Protein AF-A0A6I2X8A8-F1 (afdb_monomer_lite)

Sequence (48 aa):
MTIAHPELEGIGNYEYGWSDKSEAGTNAKRGLNEDVVRDISSKKSEPQ

Radius of gyration: 19.84 Å; chains: 1; bounding box: 42×16×50 Å

Structure (mmCIF, N/CA/C/O backbone):
data_AF-A0A6I2X8A8-F1
#
_entry.id   AF-A0A6I2X8A8-F1
#
loop_
_atom_site.group_PDB
_atom_site.id
_atom_site.type_symbol
_atom_site.label_atom_id
_atom_site.label_alt_id
_atom_site.label_comp_id
_atom_site.label_asym_id
_atom_site.label_entity_id
_atom_site.label_seq_id
_atom_site.pdbx_PDB_ins_code
_atom_site.Cartn_x
_atom_site.Cartn_y
_atom_site.Cartn_z
_atom_site.occupancy
_atom_site.B_iso_or_equiv
_atom_site.auth_seq_id
_atom_site.auth_comp_id
_atom_site.auth_asym_id
_atom_site.auth_atom_id
_atom_site.pdbx_PDB_model_num
ATOM 1 N N .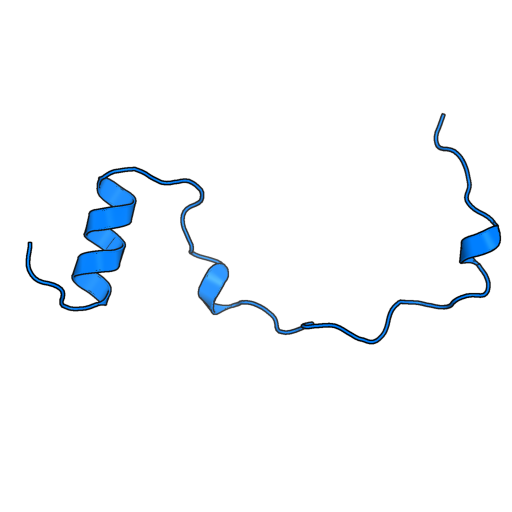 MET A 1 1 ? 4.659 5.628 -31.364 1.00 52.22 1 MET A N 1
ATOM 2 C CA . MET A 1 1 ? 6.096 5.789 -31.656 1.00 52.22 1 MET A CA 1
ATOM 3 C C . MET A 1 1 ? 6.753 6.156 -30.340 1.00 52.22 1 MET A C 1
ATOM 5 O O . MET A 1 1 ? 6.547 7.262 -29.864 1.00 52.22 1 MET A O 1
ATOM 9 N N . THR A 1 2 ? 7.368 5.192 -29.661 1.00 63.38 2 THR A N 1
ATOM 10 C CA . THR A 1 2 ? 8.076 5.433 -28.397 1.00 63.38 2 THR A CA 1
ATOM 11 C C . THR A 1 2 ? 9.426 6.055 -28.726 1.00 63.38 2 THR A C 1
ATOM 13 O O . THR A 1 2 ? 10.156 5.533 -29.565 1.00 63.38 2 THR A O 1
ATOM 16 N N . ILE A 1 3 ? 9.719 7.206 -28.125 1.00 77.44 3 ILE A N 1
ATOM 17 C CA . ILE A 1 3 ? 11.006 7.885 -28.278 1.00 77.44 3 ILE A CA 1
ATOM 18 C C . ILE A 1 3 ? 12.034 7.071 -27.490 1.00 77.44 3 ILE A C 1
ATOM 20 O O . ILE A 1 3 ? 11.817 6.768 -26.318 1.00 77.44 3 ILE A O 1
ATOM 24 N N . ALA A 1 4 ? 13.110 6.659 -28.156 1.00 78.25 4 ALA A N 1
ATOM 25 C CA . ALA A 1 4 ? 14.244 6.036 -27.491 1.00 78.25 4 ALA A CA 1
ATOM 26 C C . ALA A 1 4 ? 15.075 7.125 -26.799 1.00 78.25 4 ALA A C 1
ATOM 28 O O . ALA A 1 4 ? 15.323 8.173 -27.395 1.00 78.25 4 ALA A O 1
ATOM 29 N N . HIS A 1 5 ? 15.489 6.854 -25.563 1.00 78.19 5 HIS A N 1
ATOM 30 C CA . HIS A 1 5 ? 16.288 7.746 -24.724 1.00 78.19 5 HIS A CA 1
ATOM 31 C C . HIS A 1 5 ? 17.705 7.165 -24.564 1.00 78.19 5 HIS A C 1
ATOM 33 O O . HIS A 1 5 ? 17.983 6.500 -23.562 1.00 78.19 5 HIS A O 1
ATOM 39 N N . PRO A 1 6 ? 18.587 7.328 -25.573 1.00 83.88 6 PRO A N 1
ATOM 40 C CA . PRO A 1 6 ? 19.940 6.763 -25.560 1.00 83.88 6 PRO A CA 1
ATOM 41 C C . PRO A 1 6 ? 20.805 7.292 -24.405 1.00 83.88 6 PRO A C 1
ATOM 43 O O . PRO A 1 6 ? 21.735 6.622 -23.969 1.00 83.88 6 PRO A O 1
ATOM 46 N N . GLU A 1 7 ? 20.485 8.465 -23.857 1.00 82.19 7 GLU A N 1
ATOM 47 C CA . GLU A 1 7 ? 21.131 9.036 -22.673 1.00 82.19 7 GLU A CA 1
ATOM 48 C C . GLU A 1 7 ? 20.989 8.165 -21.414 1.00 82.19 7 GLU A C 1
ATOM 50 O O . GLU A 1 7 ? 21.775 8.311 -20.477 1.00 82.19 7 GLU A O 1
ATOM 55 N N . LEU A 1 8 ? 20.016 7.245 -21.390 1.00 79.50 8 LEU A N 1
ATOM 56 C CA . LEU A 1 8 ? 19.775 6.361 -20.253 1.00 79.50 8 LEU A CA 1
ATOM 57 C C . LEU A 1 8 ? 20.669 5.105 -20.258 1.00 79.50 8 LEU A C 1
ATOM 59 O O . LEU A 1 8 ? 20.771 4.434 -19.234 1.00 79.50 8 LEU A O 1
ATOM 63 N N . GLU A 1 9 ? 21.346 4.780 -21.368 1.00 79.06 9 GLU A N 1
ATOM 64 C CA . GLU A 1 9 ? 22.135 3.539 -21.491 1.00 79.06 9 GLU A CA 1
ATOM 65 C C . GLU A 1 9 ? 23.395 3.522 -20.602 1.00 79.06 9 GLU A C 1
ATOM 67 O O . GLU A 1 9 ? 23.866 2.453 -20.217 1.00 79.06 9 GLU A O 1
ATOM 72 N N . GLY A 1 10 ? 23.936 4.692 -20.241 1.00 75.12 10 GLY A N 1
ATOM 73 C CA . GLY A 1 10 ? 25.188 4.820 -19.477 1.00 75.12 10 GLY A CA 1
ATOM 74 C C . GLY A 1 10 ? 25.030 5.160 -17.991 1.00 75.12 10 GLY A C 1
ATOM 75 O O . GLY A 1 10 ? 26.010 5.117 -17.252 1.00 75.12 10 GLY A O 1
ATOM 76 N N . ILE A 1 11 ? 23.823 5.510 -17.546 1.00 79.25 11 ILE A N 1
ATOM 77 C CA . ILE A 1 11 ? 23.552 5.952 -16.164 1.00 79.25 11 ILE A CA 1
ATOM 78 C C . ILE A 1 11 ? 23.228 4.797 -15.204 1.00 79.25 11 ILE A C 1
ATOM 80 O O . ILE A 1 11 ? 23.097 5.025 -14.003 1.00 79.25 11 ILE A O 1
ATOM 84 N N . GLY A 1 12 ? 23.164 3.561 -15.711 1.00 74.81 12 GLY A N 1
ATOM 85 C CA . GLY A 1 12 ? 22.850 2.374 -14.916 1.00 74.81 12 GLY A CA 1
ATOM 86 C C . GLY A 1 12 ? 21.409 2.364 -14.398 1.00 74.81 12 GLY A C 1
ATOM 87 O O . GLY A 1 12 ? 20.613 3.263 -14.671 1.00 74.81 12 GLY A O 1
ATOM 88 N N . ASN A 1 13 ? 21.055 1.319 -13.648 1.00 77.12 13 ASN A N 1
ATOM 89 C CA . ASN A 1 13 ? 19.776 1.288 -12.946 1.00 77.12 13 ASN A CA 1
ATOM 90 C C . ASN A 1 13 ? 19.851 2.182 -11.705 1.00 77.12 13 ASN A C 1
ATOM 92 O O . ASN A 1 13 ? 20.895 2.313 -11.068 1.00 77.12 13 ASN A O 1
ATOM 96 N N . TYR A 1 14 ? 18.736 2.813 -11.352 1.00 70.44 14 TYR A N 1
ATOM 97 C CA . TYR A 1 14 ? 18.649 3.608 -10.135 1.00 70.44 14 TYR A CA 1
ATOM 98 C C . TYR A 1 14 ? 18.644 2.682 -8.908 1.00 70.44 14 TYR A C 1
ATOM 100 O O . TYR A 1 14 ? 17.627 2.076 -8.585 1.00 70.44 14 TYR A O 1
ATOM 108 N N . GLU A 1 15 ? 19.790 2.568 -8.237 1.00 69.19 15 GLU A N 1
ATOM 109 C CA . GLU A 1 15 ? 20.007 1.647 -7.104 1.00 69.19 15 GLU A CA 1
ATOM 110 C C . GLU A 1 15 ? 19.540 2.208 -5.744 1.00 69.19 15 GLU A C 1
ATOM 112 O O . GLU A 1 15 ? 19.535 1.502 -4.737 1.00 69.19 15 GLU A O 1
ATOM 117 N N . TYR A 1 16 ? 19.165 3.487 -5.675 1.00 71.94 16 TYR A N 1
ATOM 118 C CA . TYR A 1 16 ? 18.900 4.177 -4.410 1.00 71.94 16 TYR A CA 1
ATOM 119 C C . TYR A 1 16 ? 17.415 4.480 -4.240 1.00 71.94 16 TYR A C 1
ATOM 121 O O . TYR A 1 16 ? 16.918 5.448 -4.783 1.00 71.94 16 TYR A O 1
ATOM 129 N N . GLY A 1 17 ? 16.682 3.720 -3.434 1.00 70.06 17 GLY A N 1
ATOM 130 C CA . GLY A 1 17 ? 15.274 4.017 -3.170 1.00 70.06 17 GLY A CA 1
ATOM 131 C C . GLY A 1 17 ? 14.691 3.140 -2.075 1.00 70.06 17 GLY A C 1
ATOM 132 O O . GLY A 1 17 ? 15.321 2.183 -1.629 1.00 70.06 17 GLY A O 1
ATOM 133 N N . TRP A 1 18 ? 13.467 3.451 -1.648 1.00 67.00 18 TRP A N 1
ATOM 134 C CA . TRP A 1 18 ? 12.687 2.562 -0.788 1.00 67.00 18 TRP A CA 1
ATOM 135 C C .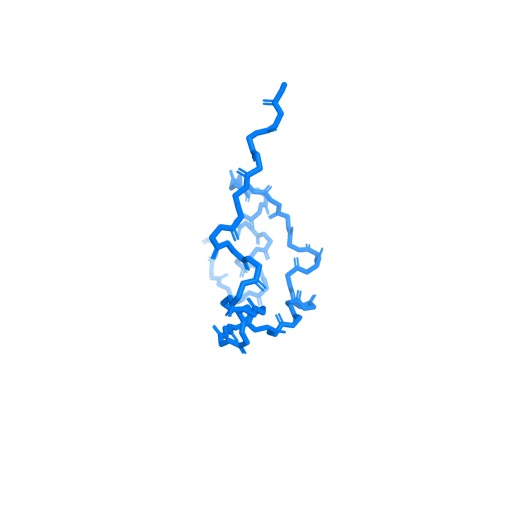 TRP A 1 18 ? 12.235 1.364 -1.634 1.00 67.00 18 TRP A C 1
ATOM 137 O O . TRP A 1 18 ? 11.138 1.362 -2.183 1.00 67.00 18 TRP A O 1
ATOM 147 N N . SER A 1 19 ? 13.111 0.368 -1.792 1.00 66.81 19 SER A N 1
ATOM 148 C CA . SER A 1 19 ? 12.805 -0.900 -2.472 1.00 66.81 19 SER A CA 1
ATOM 149 C C . SER A 1 19 ? 12.188 -1.930 -1.518 1.00 66.81 19 SER A C 1
ATOM 151 O O . SER A 1 19 ? 12.211 -3.134 -1.794 1.00 66.81 19 SER A O 1
ATOM 153 N N . ASP A 1 20 ? 11.640 -1.483 -0.387 1.00 67.69 20 ASP A N 1
ATOM 154 C CA . ASP A 1 20 ? 10.905 -2.376 0.491 1.00 67.69 20 ASP A CA 1
ATOM 155 C C . ASP A 1 20 ? 9.660 -2.869 -0.239 1.00 67.69 20 ASP A C 1
ATOM 157 O O . ASP A 1 20 ? 8.801 -2.098 -0.682 1.00 67.69 20 ASP A O 1
ATOM 161 N N . LYS A 1 21 ? 9.548 -4.195 -0.347 1.00 66.62 21 LYS A N 1
ATOM 162 C CA . LYS A 1 21 ? 8.271 -4.821 -0.669 1.00 66.62 21 LYS A CA 1
ATOM 163 C C . LYS A 1 21 ? 7.262 -4.343 0.366 1.00 66.62 21 LYS A C 1
ATOM 165 O O . LYS A 1 21 ? 7.354 -4.689 1.540 1.00 66.62 21 LYS A O 1
ATOM 170 N N . SER A 1 22 ? 6.255 -3.594 -0.071 1.00 68.00 22 SER A N 1
ATOM 171 C CA . SER A 1 22 ? 5.114 -3.284 0.785 1.00 68.00 22 SER A CA 1
ATOM 172 C C . SER A 1 22 ? 4.173 -4.490 0.846 1.00 68.00 22 SER A C 1
ATOM 174 O O . SER A 1 22 ? 3.045 -4.441 0.366 1.00 68.00 22 SER A O 1
ATOM 176 N N . GLU A 1 23 ? 4.612 -5.595 1.464 1.00 69.06 23 GLU A N 1
ATOM 177 C CA . GLU A 1 23 ? 3.724 -6.741 1.724 1.00 69.06 23 GLU A CA 1
ATOM 178 C C . GLU A 1 23 ? 2.480 -6.286 2.499 1.00 69.06 23 GLU A C 1
ATOM 180 O O . GLU A 1 23 ? 1.357 -6.664 2.161 1.00 69.06 23 GLU A O 1
ATOM 185 N N . ALA A 1 24 ? 2.673 -5.356 3.441 1.00 70.69 24 ALA A N 1
ATOM 186 C CA . ALA A 1 24 ? 1.610 -4.689 4.189 1.00 70.69 24 ALA A CA 1
ATOM 187 C C . ALA A 1 24 ? 0.595 -3.938 3.300 1.00 70.69 24 ALA A C 1
ATOM 189 O O . ALA A 1 24 ? -0.567 -3.795 3.678 1.00 70.69 24 ALA A O 1
ATOM 190 N N . GLY A 1 25 ? 1.010 -3.472 2.117 1.00 68.62 25 GLY A N 1
ATOM 191 C CA . GLY A 1 25 ? 0.165 -2.766 1.152 1.00 68.62 25 GLY A CA 1
ATOM 192 C C . GLY A 1 25 ? -0.559 -3.677 0.159 1.00 68.62 25 GLY A C 1
ATOM 193 O O . GLY A 1 25 ? -1.471 -3.215 -0.522 1.00 68.62 25 GLY A O 1
ATOM 194 N N . THR A 1 26 ? -0.206 -4.966 0.082 1.00 77.88 26 THR A N 1
ATOM 195 C CA . THR A 1 26 ? -0.735 -5.898 -0.937 1.00 77.88 26 THR A CA 1
ATOM 196 C C . THR A 1 26 ? -2.256 -6.031 -0.882 1.00 77.88 26 THR A C 1
ATOM 198 O O . THR A 1 26 ? -2.91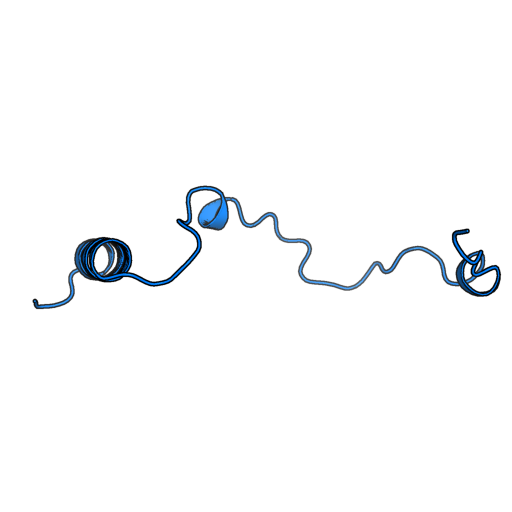5 -6.109 -1.915 1.00 77.88 26 THR A O 1
ATOM 201 N N . ASN A 1 27 ? -2.818 -5.999 0.327 1.00 76.94 27 ASN A N 1
ATOM 202 C CA . ASN A 1 27 ? -4.258 -6.117 0.563 1.00 76.94 27 ASN A CA 1
ATOM 203 C C . ASN A 1 27 ? -4.939 -4.759 0.803 1.00 76.94 27 ASN A C 1
ATOM 205 O O . ASN A 1 27 ? -6.114 -4.717 1.175 1.00 76.94 27 ASN A O 1
ATOM 209 N N . ALA A 1 28 ? -4.222 -3.644 0.635 1.00 79.69 28 ALA A N 1
ATOM 210 C CA . ALA A 1 28 ? -4.796 -2.323 0.835 1.00 79.69 28 ALA A CA 1
ATOM 211 C C . ALA A 1 28 ? -5.809 -2.018 -0.277 1.00 79.69 28 ALA A C 1
ATOM 213 O O . ALA A 1 28 ? -5.486 -2.020 -1.468 1.00 79.69 28 ALA A O 1
ATOM 214 N N . LYS A 1 29 ? -7.053 -1.727 0.115 1.00 81.19 29 LYS A N 1
ATOM 215 C CA . LYS A 1 29 ? -8.069 -1.241 -0.822 1.00 81.19 29 LYS A CA 1
ATOM 216 C C . LYS A 1 29 ? -7.641 0.124 -1.366 1.00 81.19 29 LYS A C 1
ATOM 218 O O . LYS A 1 29 ? -7.228 1.000 -0.611 1.00 81.19 29 LYS A O 1
ATOM 223 N N . ARG A 1 30 ? -7.741 0.303 -2.686 1.00 82.31 30 ARG A N 1
ATOM 224 C CA . ARG A 1 30 ? -7.471 1.587 -3.347 1.00 82.31 30 ARG A CA 1
ATOM 225 C C . ARG A 1 30 ? -8.698 2.497 -3.259 1.00 82.31 30 ARG A C 1
ATOM 227 O O . ARG A 1 30 ? -9.818 2.032 -3.449 1.00 82.31 30 ARG A O 1
ATOM 234 N N . GLY A 1 31 ? -8.459 3.794 -3.064 1.00 83.00 31 GLY A N 1
ATOM 235 C CA . GLY A 1 31 ? -9.507 4.816 -2.964 1.00 83.00 31 GLY A CA 1
ATOM 236 C C . GLY A 1 31 ? -10.014 5.034 -1.535 1.00 83.00 31 GLY A C 1
ATOM 237 O O . GLY A 1 31 ? -9.802 4.203 -0.656 1.00 83.00 31 GLY A O 1
ATOM 238 N N . LEU A 1 32 ? -10.665 6.179 -1.310 1.00 83.75 32 LEU A N 1
ATOM 239 C CA . LEU A 1 32 ? -11.258 6.554 -0.025 1.00 83.75 32 LEU A CA 1
ATOM 240 C C . LEU A 1 32 ? -12.783 6.524 -0.139 1.00 83.75 32 LEU A C 1
ATOM 242 O O . LEU A 1 32 ? -13.360 7.193 -0.993 1.00 83.75 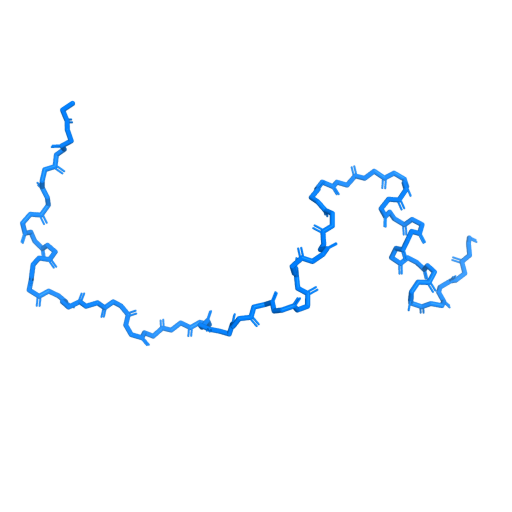32 LEU A O 1
ATOM 246 N N . ASN A 1 33 ? -13.422 5.744 0.725 1.00 89.25 33 ASN A N 1
ATOM 247 C CA . ASN A 1 33 ? -14.867 5.718 0.928 1.00 89.25 33 ASN A CA 1
ATOM 248 C C . ASN A 1 33 ? -15.163 5.376 2.398 1.00 89.25 33 ASN A C 1
ATOM 250 O O . ASN A 1 33 ? -14.245 5.041 3.151 1.00 89.25 33 ASN A O 1
ATOM 254 N N . GLU A 1 34 ? -16.428 5.463 2.817 1.00 90.94 34 GLU A N 1
ATOM 255 C CA . GLU A 1 34 ? -16.799 5.211 4.217 1.00 90.94 34 GLU A CA 1
ATOM 256 C C . GLU A 1 34 ? -16.398 3.814 4.709 1.00 90.94 34 GLU A C 1
ATOM 258 O O . GLU A 1 34 ? -15.948 3.669 5.845 1.00 90.94 34 GLU A O 1
ATOM 263 N N . ASP A 1 35 ? -16.512 2.793 3.860 1.00 88.81 35 ASP A N 1
ATOM 264 C CA . ASP A 1 35 ? -16.167 1.417 4.224 1.00 88.81 35 ASP A CA 1
ATOM 265 C C . ASP A 1 35 ? -14.666 1.259 4.494 1.00 88.81 35 ASP A C 1
ATOM 267 O O . ASP A 1 35 ? -14.269 0.568 5.431 1.00 88.81 35 ASP A O 1
ATOM 271 N N . VAL A 1 36 ? -13.820 1.9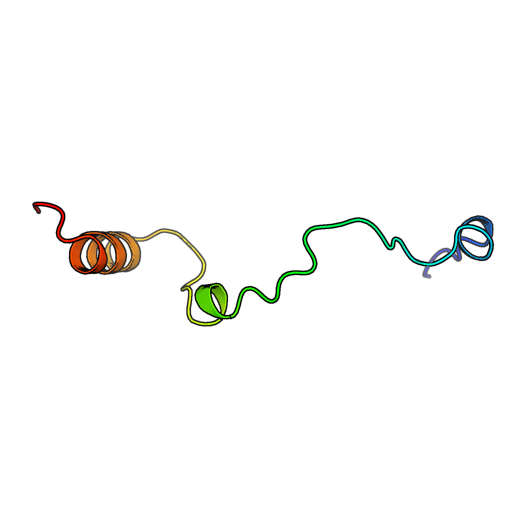23 3.699 1.00 88.56 36 VAL A N 1
ATOM 272 C CA . VAL A 1 36 ? -12.364 1.958 3.896 1.00 88.56 36 VAL A CA 1
ATOM 273 C C . VAL A 1 36 ? -12.014 2.693 5.191 1.00 88.56 36 VAL A C 1
ATOM 275 O O . VAL A 1 36 ? -11.144 2.242 5.932 1.00 88.56 36 VAL A O 1
ATOM 278 N N . VAL A 1 37 ? -12.710 3.789 5.503 1.00 89.44 37 VAL A N 1
ATOM 279 C CA . VAL A 1 37 ? -12.489 4.548 6.744 1.00 89.44 37 VAL A CA 1
ATOM 280 C C . VAL A 1 37 ? -12.871 3.720 7.975 1.00 89.44 37 VAL A C 1
ATOM 282 O O . VAL A 1 37 ? -12.073 3.626 8.908 1.00 89.44 37 VAL A O 1
ATOM 285 N N . ARG A 1 38 ? -14.035 3.055 7.969 1.00 89.31 38 ARG A N 1
ATOM 286 C CA . ARG A 1 38 ? -14.467 2.174 9.073 1.00 89.31 38 ARG A CA 1
ATOM 287 C C . ARG A 1 38 ? -13.527 0.980 9.267 1.00 89.31 38 ARG A C 1
ATOM 289 O O . ARG A 1 38 ? -13.176 0.650 10.400 1.00 89.31 38 ARG A O 1
ATOM 296 N N . ASP A 1 39 ? -13.076 0.359 8.177 1.00 87.75 39 ASP A N 1
ATOM 297 C CA . ASP A 1 39 ? -12.111 -0.748 8.223 1.00 87.75 39 ASP A CA 1
ATOM 298 C C . ASP A 1 39 ? -10.775 -0.310 8.852 1.00 87.75 39 ASP A C 1
ATOM 300 O O . ASP A 1 39 ? -10.246 -0.993 9.727 1.00 87.75 39 ASP A O 1
ATOM 304 N N . ILE A 1 40 ? -10.254 0.867 8.493 1.00 87.19 40 ILE A N 1
ATOM 305 C CA . ILE A 1 40 ? -9.023 1.405 9.093 1.00 87.19 40 ILE A CA 1
ATOM 306 C C . ILE A 1 40 ? -9.228 1.762 10.573 1.00 87.19 40 ILE A C 1
ATOM 308 O O . ILE A 1 40 ? -8.395 1.396 11.401 1.00 87.19 40 ILE A O 1
ATOM 312 N N . SER A 1 41 ? -10.331 2.433 10.912 1.00 88.00 41 SER A N 1
ATOM 313 C CA . SER A 1 41 ? -10.665 2.831 12.287 1.00 88.00 41 SER A CA 1
ATOM 314 C C . SER A 1 41 ? -10.763 1.617 13.223 1.00 88.00 41 SER A C 1
ATOM 316 O O . SER A 1 41 ? -10.138 1.596 14.285 1.00 88.00 41 SER A O 1
ATOM 318 N N . SER A 1 42 ? -11.439 0.544 12.789 1.00 88.50 42 SER A N 1
ATOM 319 C CA . SER A 1 42 ? -11.557 -0.700 13.568 1.00 88.50 42 SER A CA 1
ATOM 320 C C . SER A 1 42 ? -10.215 -1.403 13.793 1.00 88.50 42 SER A C 1
ATOM 322 O O . SER A 1 42 ? -9.942 -1.872 14.896 1.00 88.50 42 SER A O 1
ATOM 324 N N . LYS A 1 43 ? -9.331 -1.414 12.787 1.00 88.50 43 LYS A N 1
ATOM 325 C CA . LYS A 1 43 ? -7.963 -1.949 12.912 1.00 88.50 43 LYS A CA 1
ATOM 326 C C . LYS A 1 43 ? -7.091 -1.134 13.865 1.00 88.50 43 LYS A C 1
ATOM 328 O O . LYS A 1 43 ? -6.136 -1.672 14.419 1.00 88.50 43 LYS A O 1
ATOM 333 N N . LYS A 1 44 ? -7.396 0.154 14.034 1.00 87.50 44 LYS A N 1
ATOM 334 C CA . LYS A 1 44 ? -6.678 1.067 14.931 1.00 87.50 44 LYS A CA 1
ATOM 335 C C . LYS A 1 44 ? -7.290 1.172 16.326 1.00 87.50 44 LYS A C 1
ATOM 337 O O . LYS A 1 44 ? -6.724 1.870 17.165 1.00 87.50 44 LYS A O 1
ATOM 342 N N . SER A 1 45 ? -8.399 0.479 16.585 1.00 87.06 45 SER A N 1
ATOM 343 C CA . SER A 1 45 ? -9.162 0.596 17.833 1.00 87.06 45 SER A CA 1
ATOM 344 C C . SER A 1 45 ? -9.594 2.040 18.127 1.00 87.06 45 SER A C 1
ATOM 346 O O . SER A 1 45 ? -9.609 2.467 19.282 1.00 87.06 45 SER A O 1
ATOM 348 N N . GLU A 1 46 ? -9.912 2.809 17.084 1.00 80.44 46 GLU A N 1
ATOM 349 C CA . GLU A 1 46 ? -10.389 4.184 17.229 1.00 80.44 46 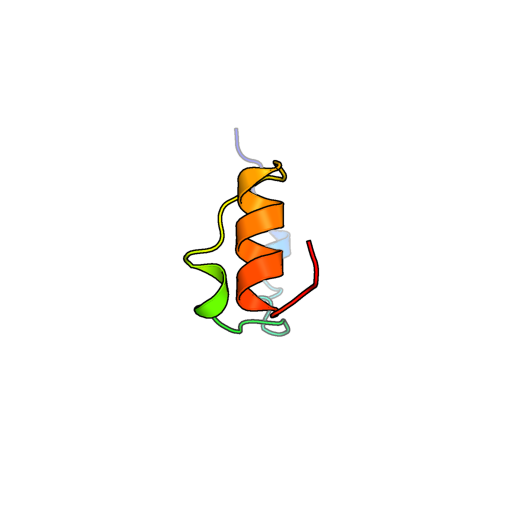GLU A CA 1
ATOM 350 C C . GLU A 1 46 ? -11.884 4.212 17.619 1.00 80.44 46 GLU A C 1
ATOM 352 O O . GLU A 1 46 ? -12.647 3.324 17.218 1.00 80.44 46 GLU A O 1
ATOM 357 N N . PRO A 1 47 ? -12.330 5.216 18.402 1.00 75.31 47 PRO A N 1
ATOM 358 C CA . PRO A 1 47 ? -13.751 5.440 18.661 1.00 75.31 47 PRO A CA 1
ATOM 359 C C . PRO A 1 47 ? -14.521 5.743 17.367 1.00 75.31 47 PRO A C 1
ATOM 361 O O . PRO A 1 47 ? -13.957 6.319 16.436 1.00 75.31 47 PRO A O 1
ATOM 364 N N . GLN A 1 48 ? -15.802 5.361 17.332 1.00 68.69 48 GLN A N 1
ATOM 365 C CA . GLN A 1 48 ? -16.720 5.619 16.211 1.00 68.69 48 GLN A CA 1
ATOM 366 C C . GLN A 1 48 ? -17.267 7.047 16.233 1.00 68.69 48 GLN A C 1
ATOM 368 O O . GLN A 1 48 ? -17.577 7.531 17.347 1.00 68.69 48 GLN A O 1
#

pLDDT: mean 78.05, std 8.7, range [52.22, 90.94]

Secondary structure (DSSP, 8-state):
-PPP-GGGSSS-----S-----GGGTTPPPS--HHHHHHHHHHTT---

Foldseek 3Di:
DDDDDPVPPPPDDDPDDPPDDPPVCPPQDPDDDPVSVVVVCVVVVHDD